Protein AF-A0A9E0RTV2-F1 (afdb_monomer)

pLDDT: mean 96.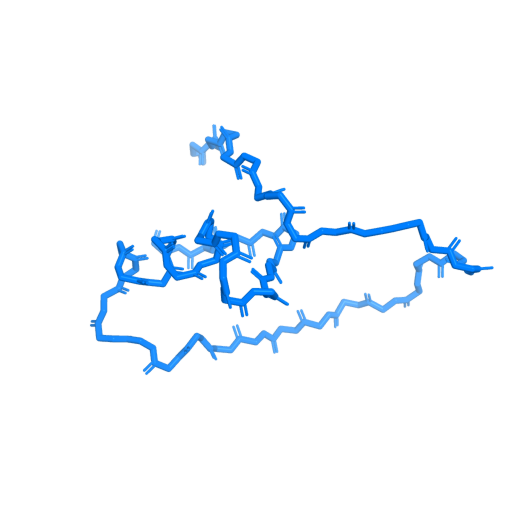53, std 3.31, range [75.5, 98.25]

Solvent-accessible surface area (backbone atoms only — not comparable to full-atom values): 3829 Å² total; per-residue (Å²): 137,88,84,82,92,76,87,45,77,44,76,80,87,76,95,66,84,90,89,77,88,84,88,81,81,84,87,52,98,42,64,65,60,39,50,52,49,28,46,37,72,91,58,67,34,57,72,98,74,85,88,124

Sequence (52 aa):
MKIEAVPSPSYNDRKFDVDMLVLHYTGMQTGQAALDRMCDPSAEVSAHYMVW

Mean predicted aligned error: 2.46 Å

Structure (mmCIF, N/CA/C/O backbone):
data_AF-A0A9E0RTV2-F1
#
_entry.id   AF-A0A9E0RTV2-F1
#
loop_
_atom_site.group_PDB
_atom_site.id
_atom_site.type_symbol
_atom_site.label_atom_id
_atom_site.label_alt_id
_atom_site.label_comp_id
_atom_site.label_asym_id
_atom_site.label_entity_id
_atom_site.label_seq_id
_atom_site.pdbx_PDB_ins_code
_atom_site.Cartn_x
_atom_site.Cartn_y
_atom_site.Cartn_z
_atom_site.occupancy
_atom_site.B_iso_or_equiv
_atom_site.auth_seq_id
_atom_site.auth_comp_id
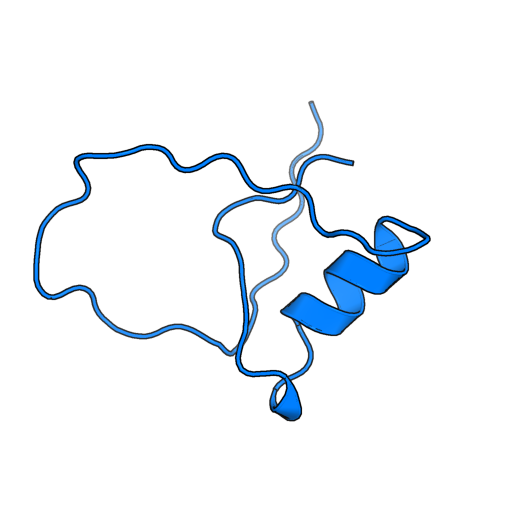_atom_site.auth_asym_id
_atom_site.auth_atom_id
_atom_site.pdbx_PDB_model_num
ATOM 1 N N . MET A 1 1 ? -11.668 15.425 -2.872 1.00 75.50 1 MET A N 1
ATOM 2 C CA . MET A 1 1 ? -10.857 14.244 -2.512 1.00 75.50 1 MET A CA 1
ATOM 3 C C . MET A 1 1 ? -9.557 14.755 -1.920 1.00 75.50 1 MET A C 1
ATOM 5 O O . MET A 1 1 ? -8.897 15.548 -2.578 1.00 75.50 1 MET A O 1
ATOM 9 N N . LYS A 1 2 ? -9.252 14.411 -0.667 1.00 91.12 2 LYS A N 1
ATOM 10 C CA . LYS A 1 2 ? -7.982 14.774 -0.026 1.00 91.12 2 LYS A CA 1
ATOM 11 C C . LYS A 1 2 ? -6.985 13.652 -0.313 1.00 91.12 2 LYS A C 1
ATOM 13 O O . LYS A 1 2 ? -7.359 12.490 -0.208 1.00 91.12 2 LYS A O 1
ATOM 18 N N . ILE A 1 3 ? -5.770 14.000 -0.718 1.00 94.44 3 ILE A N 1
ATOM 19 C CA . ILE A 1 3 ? -4.687 13.045 -0.965 1.00 94.44 3 ILE A CA 1
ATOM 20 C C . ILE A 1 3 ? -3.571 13.391 0.012 1.00 94.44 3 ILE A C 1
ATOM 22 O O . ILE A 1 3 ? -3.162 14.549 0.090 1.00 94.44 3 ILE A O 1
ATOM 26 N N . GLU A 1 4 ? -3.108 12.399 0.761 1.00 95.75 4 GLU A N 1
ATOM 27 C CA . GLU A 1 4 ? -2.000 12.531 1.701 1.00 95.75 4 GLU A CA 1
ATOM 28 C C . GLU A 1 4 ? -0.857 11.626 1.241 1.00 95.75 4 GLU A C 1
ATOM 30 O O . GLU A 1 4 ? -1.074 10.463 0.903 1.00 95.75 4 GLU A O 1
ATOM 35 N N . ALA A 1 5 ? 0.356 12.176 1.183 1.00 96.38 5 ALA A N 1
ATOM 36 C CA . ALA A 1 5 ? 1.543 11.420 0.813 1.00 96.38 5 ALA A CA 1
ATOM 37 C C . ALA A 1 5 ? 2.142 10.772 2.065 1.00 96.38 5 ALA A C 1
ATOM 39 O O . ALA A 1 5 ? 2.646 11.471 2.942 1.00 96.38 5 ALA A O 1
ATOM 40 N N . VAL A 1 6 ? 2.095 9.440 2.128 1.00 96.25 6 VAL A N 1
ATOM 41 C CA . VAL A 1 6 ? 2.632 8.649 3.243 1.00 96.25 6 VAL A CA 1
ATOM 42 C C . VAL A 1 6 ? 3.545 7.559 2.667 1.00 96.25 6 VAL A C 1
ATOM 44 O O . VAL A 1 6 ? 3.060 6.495 2.282 1.00 96.25 6 VAL A O 1
ATOM 47 N N . PRO A 1 7 ? 4.854 7.827 2.503 1.00 95.94 7 PRO A N 1
ATOM 48 C CA . PRO A 1 7 ? 5.760 6.880 1.866 1.00 95.94 7 PRO A CA 1
ATOM 49 C C . PRO A 1 7 ? 6.080 5.707 2.800 1.00 95.94 7 PRO A C 1
ATOM 51 O O . PRO A 1 7 ? 6.531 5.900 3.928 1.00 95.94 7 PRO A O 1
ATOM 54 N N . SER A 1 8 ? 5.877 4.485 2.309 1.00 97.81 8 SER A N 1
ATOM 55 C CA . SER A 1 8 ? 6.375 3.263 2.947 1.00 97.81 8 SER A CA 1
ATOM 56 C C . SER A 1 8 ? 7.834 3.014 2.546 1.00 97.81 8 SER A C 1
ATOM 58 O O . SER A 1 8 ? 8.194 3.297 1.402 1.00 97.81 8 SER A O 1
ATOM 60 N N . PRO A 1 9 ? 8.675 2.450 3.429 1.00 97.12 9 PRO A N 1
ATOM 61 C CA . PRO A 1 9 ? 10.006 1.978 3.050 1.00 97.12 9 PRO A CA 1
ATOM 62 C C . PRO A 1 9 ? 9.970 0.681 2.219 1.00 97.12 9 PRO A C 1
ATOM 64 O O . PRO A 1 9 ? 10.987 0.291 1.652 1.00 97.12 9 PRO A O 1
ATOM 67 N N . SER A 1 10 ? 8.828 -0.012 2.149 1.00 97.81 10 SER A N 1
ATOM 68 C CA . SER A 1 10 ? 8.708 -1.341 1.541 1.00 97.81 10 SER A CA 1
ATOM 69 C C . SER A 1 10 ? 8.362 -1.270 0.051 1.00 97.81 10 SER A C 1
ATOM 71 O O . SER A 1 10 ? 7.226 -1.528 -0.347 1.00 97.81 10 SER A O 1
ATOM 73 N N . TYR A 1 11 ? 9.339 -0.925 -0.789 1.00 97.19 11 TYR A N 1
ATOM 74 C CA . TYR A 1 11 ? 9.227 -0.991 -2.251 1.00 97.19 11 TYR A CA 1
ATOM 75 C C . TYR A 1 11 ? 10.586 -1.254 -2.916 1.00 97.19 11 TYR A C 1
ATOM 77 O O . TYR A 1 11 ? 11.640 -1.127 -2.299 1.00 97.19 11 TYR A O 1
ATOM 85 N N . ASN A 1 12 ? 10.557 -1.633 -4.192 1.00 96.56 12 ASN A N 1
ATOM 86 C CA . ASN A 1 12 ? 11.735 -1.828 -5.033 1.00 96.56 12 ASN A CA 1
ATOM 87 C C . ASN A 1 12 ? 11.414 -1.503 -6.502 1.00 96.56 12 ASN A C 1
ATOM 89 O O . ASN A 1 12 ? 10.274 -1.177 -6.847 1.00 96.56 12 ASN A O 1
ATOM 93 N N . ASP A 1 13 ? 12.430 -1.579 -7.360 1.00 97.31 13 ASP A N 1
ATOM 94 C CA . ASP A 1 13 ? 12.290 -1.274 -8.780 1.00 97.31 13 ASP A CA 1
ATOM 95 C C . ASP A 1 13 ? 11.524 -2.367 -9.535 1.00 97.31 13 ASP A C 1
ATOM 97 O O . ASP A 1 13 ? 11.737 -3.573 -9.358 1.00 97.31 13 ASP A O 1
ATOM 101 N N . ARG A 1 14 ? 10.643 -1.934 -10.441 1.00 96.94 14 ARG A N 1
ATOM 102 C CA . ARG A 1 14 ? 9.916 -2.837 -11.336 1.00 96.94 14 ARG A CA 1
ATOM 103 C C . ARG A 1 14 ? 10.821 -3.323 -12.463 1.00 96.94 14 ARG A C 1
ATOM 105 O O . ARG A 1 14 ? 11.615 -2.569 -13.013 1.00 96.94 14 ARG A O 1
ATOM 112 N N . LYS A 1 15 ? 10.633 -4.584 -12.861 1.00 98.06 15 LYS A N 1
ATOM 113 C CA . LYS A 1 15 ? 11.285 -5.168 -14.049 1.00 98.06 15 LYS A CA 1
ATOM 114 C C . LYS A 1 15 ? 10.527 -4.901 -15.355 1.00 98.06 15 LYS A C 1
ATOM 116 O O . LYS A 1 15 ? 11.120 -5.026 -16.419 1.00 98.06 15 LYS A O 1
ATOM 121 N N . PHE A 1 16 ? 9.236 -4.581 -15.264 1.00 97.94 16 PHE A N 1
ATOM 122 C CA . PHE A 1 16 ? 8.322 -4.403 -16.393 1.00 97.94 16 PHE A CA 1
ATOM 123 C C . PHE A 1 16 ? 7.366 -3.236 -16.133 1.00 97.94 16 PHE A C 1
ATOM 125 O O . PHE A 1 16 ? 7.169 -2.835 -14.979 1.00 97.94 16 PHE A O 1
ATOM 132 N N . ASP A 1 17 ? 6.751 -2.741 -17.202 1.00 98.25 17 ASP A N 1
ATOM 133 C CA . ASP A 1 17 ? 5.737 -1.693 -17.138 1.00 98.25 17 ASP A CA 1
ATOM 134 C C . ASP A 1 17 ? 4.467 -2.160 -16.409 1.00 98.25 17 ASP A C 1
ATOM 136 O O . ASP A 1 17 ? 4.199 -3.353 -16.257 1.00 98.25 17 ASP A O 1
ATOM 140 N N . VAL A 1 18 ? 3.682 -1.197 -15.922 1.00 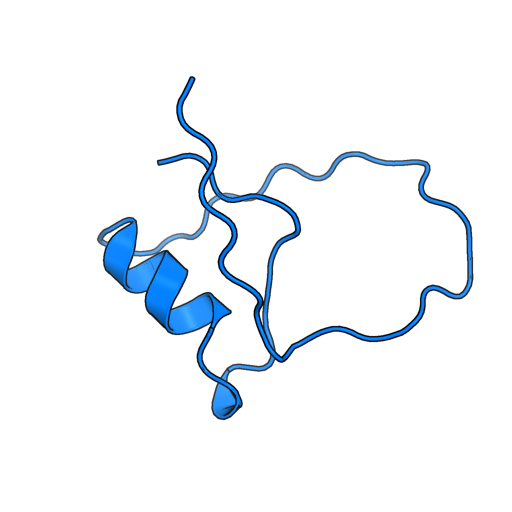97.69 18 VAL A N 1
ATOM 141 C CA . VAL A 1 18 ? 2.408 -1.463 -15.241 1.00 97.69 18 VAL A CA 1
ATOM 142 C C . VAL A 1 18 ? 1.300 -1.648 -16.276 1.00 97.69 18 VAL A C 1
ATOM 144 O O . VAL A 1 18 ? 1.034 -0.740 -17.056 1.00 97.69 18 VAL A O 1
ATOM 147 N N . ASP A 1 19 ? 0.608 -2.785 -16.232 1.00 98.19 19 ASP A N 1
ATOM 148 C CA . ASP A 1 19 ? -0.486 -3.143 -17.149 1.00 98.19 19 ASP A CA 1
ATOM 149 C C . ASP A 1 19 ? -1.788 -3.553 -16.433 1.00 98.19 19 ASP A C 1
ATOM 151 O O . ASP A 1 19 ? -2.810 -3.806 -17.074 1.00 98.19 19 ASP A O 1
ATOM 155 N N . MET A 1 20 ? -1.772 -3.596 -15.097 1.00 97.88 20 MET A N 1
ATOM 156 C CA . MET A 1 20 ? -2.867 -4.112 -14.283 1.00 97.88 20 MET A CA 1
ATOM 157 C C . MET A 1 20 ? -3.150 -3.225 -13.071 1.00 97.88 20 MET A C 1
ATOM 159 O O . MET A 1 20 ? -2.239 -2.753 -12.387 1.00 97.88 20 MET A O 1
ATOM 163 N N . LEU A 1 21 ? -4.440 -3.077 -12.758 1.00 98.12 21 LEU A N 1
ATOM 164 C CA . LEU A 1 21 ? -4.910 -2.571 -11.474 1.00 98.12 21 LEU A CA 1
ATOM 165 C C . LEU A 1 21 ? -5.346 -3.741 -10.587 1.00 98.12 21 LEU A C 1
ATOM 167 O O . LEU A 1 21 ? -6.218 -4.521 -10.967 1.00 98.12 21 LEU A O 1
ATOM 171 N N . VAL A 1 22 ? -4.772 -3.827 -9.389 1.00 97.94 22 VAL A N 1
ATOM 172 C CA . VAL A 1 22 ? -5.141 -4.821 -8.374 1.00 97.94 22 VAL A CA 1
ATOM 173 C C . VAL A 1 22 ? -5.884 -4.115 -7.247 1.00 97.94 22 VAL A C 1
ATOM 175 O O . VAL A 1 22 ? -5.358 -3.182 -6.643 1.00 97.94 22 VAL A O 1
ATOM 178 N N . LEU A 1 23 ? -7.105 -4.566 -6.959 1.00 98.00 23 LEU A N 1
ATOM 179 C CA . LEU A 1 23 ? -7.887 -4.103 -5.815 1.00 98.00 23 LEU A CA 1
ATOM 180 C C . LEU A 1 23 ? -7.757 -5.122 -4.687 1.00 98.00 23 LEU A C 1
ATOM 182 O O . LEU A 1 23 ? -8.056 -6.300 -4.878 1.00 98.00 23 LEU A O 1
ATOM 186 N N . HIS A 1 24 ? -7.316 -4.670 -3.517 1.00 97.44 24 HIS A N 1
ATOM 187 C CA . HIS A 1 24 ? -7.113 -5.530 -2.359 1.00 97.44 24 HIS A CA 1
ATOM 188 C C . HIS A 1 24 ? -7.799 -4.943 -1.125 1.00 97.44 24 HIS A C 1
ATOM 190 O O . HIS A 1 24 ? -7.750 -3.736 -0.891 1.00 97.44 24 HIS A O 1
ATOM 196 N N . TYR A 1 25 ? -8.426 -5.805 -0.328 1.00 96.62 25 TYR A N 1
ATOM 197 C CA . TYR A 1 25 ? -8.974 -5.445 0.976 1.00 96.62 25 TYR A CA 1
ATOM 198 C C . TYR A 1 25 ? -7.935 -5.741 2.057 1.00 96.62 25 TYR A C 1
ATOM 200 O O . TYR A 1 25 ? -7.359 -6.824 2.089 1.00 96.62 25 TYR A O 1
ATOM 208 N N . THR A 1 26 ? -7.685 -4.784 2.950 1.00 96.38 26 THR A N 1
ATOM 209 C CA . THR A 1 26 ? -6.606 -4.892 3.945 1.00 96.38 26 THR A CA 1
ATOM 210 C C . THR A 1 26 ? -6.864 -5.965 5.002 1.00 96.38 26 THR A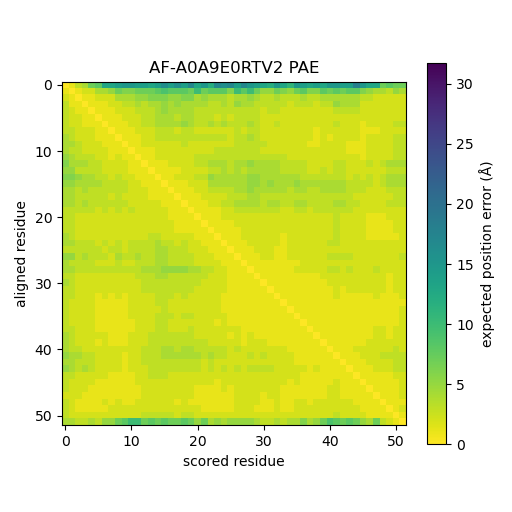 C 1
ATOM 212 O O . THR A 1 26 ? -5.910 -6.455 5.594 1.00 96.38 26 THR A O 1
ATOM 215 N N . GLY A 1 27 ? -8.127 -6.324 5.272 1.00 96.62 27 GLY A N 1
ATOM 216 C CA . GLY A 1 27 ? -8.477 -7.271 6.340 1.00 96.62 27 GLY A CA 1
ATOM 217 C C . GLY A 1 27 ? -8.225 -6.747 7.759 1.00 96.62 27 GLY A C 1
ATOM 218 O O . GLY A 1 27 ? -8.408 -7.487 8.722 1.00 96.62 27 GLY A O 1
ATOM 219 N N . MET A 1 28 ? -7.807 -5.486 7.902 1.00 97.44 28 MET A N 1
ATOM 220 C CA . MET A 1 28 ? -7.465 -4.876 9.186 1.00 97.44 28 MET A CA 1
ATOM 221 C C . MET A 1 28 ? -8.701 -4.272 9.854 1.00 97.44 28 MET A C 1
ATOM 223 O O . MET A 1 28 ? -9.630 -3.819 9.185 1.00 97.44 28 MET A O 1
ATOM 227 N N . GLN A 1 29 ? -8.692 -4.222 11.188 1.00 97.62 29 GLN A N 1
ATOM 228 C CA . GLN A 1 29 ? -9.830 -3.746 11.981 1.00 97.62 29 GLN A CA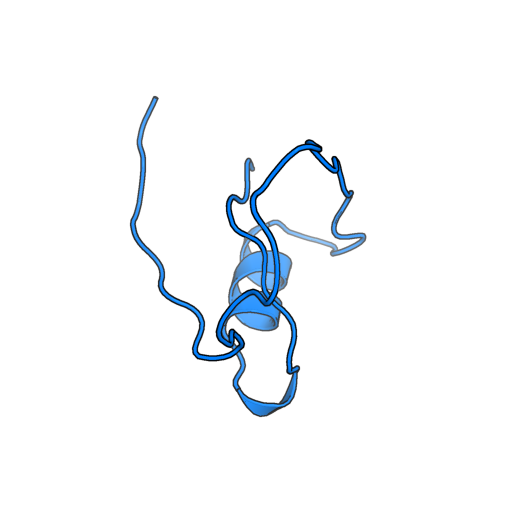 1
ATOM 229 C C . GLN A 1 29 ? -10.164 -2.264 11.742 1.00 97.62 29 GLN A C 1
ATOM 231 O O . GLN A 1 29 ? -11.328 -1.876 11.824 1.00 97.62 29 GLN A O 1
ATOM 236 N N . THR A 1 30 ? -9.158 -1.432 11.462 1.00 98.00 30 THR A N 1
ATOM 237 C CA . THR A 1 30 ? -9.320 -0.004 11.149 1.00 98.00 30 THR A CA 1
ATOM 238 C C . THR A 1 30 ? -8.377 0.398 10.018 1.00 98.00 30 THR A C 1
ATOM 240 O O . THR A 1 30 ? -7.359 -0.260 9.786 1.00 98.00 30 THR A O 1
ATOM 243 N N . GLY A 1 31 ? -8.680 1.500 9.323 1.00 96.62 31 GLY A N 1
ATOM 244 C CA . GLY A 1 31 ? -7.771 2.008 8.293 1.00 96.62 31 GLY A CA 1
ATOM 245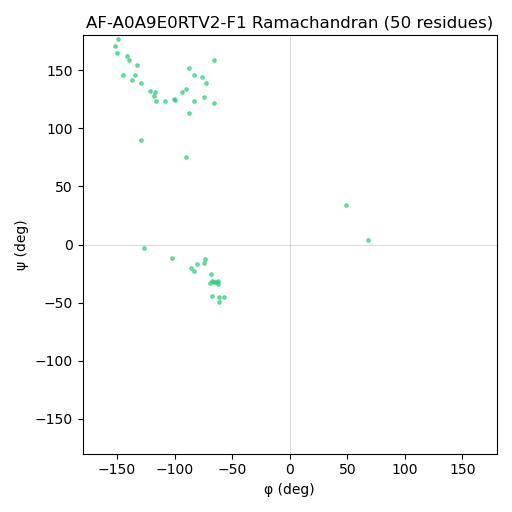 C C . GLY A 1 31 ? -6.459 2.546 8.871 1.00 96.62 31 GLY A C 1
ATOM 246 O O . GLY A 1 31 ? -5.420 2.327 8.263 1.00 96.62 31 GLY A O 1
ATOM 247 N N . GLN A 1 32 ? -6.455 3.106 10.088 1.00 97.19 32 GLN A N 1
ATOM 248 C CA . GLN A 1 32 ? -5.207 3.503 10.752 1.00 97.19 32 GLN A CA 1
ATOM 249 C C . GLN A 1 32 ? -4.300 2.290 10.991 1.00 97.19 32 GLN A C 1
ATOM 251 O O . GLN A 1 32 ? -3.128 2.331 10.640 1.00 97.19 32 GLN A O 1
ATOM 256 N N . ALA A 1 33 ? -4.853 1.178 11.489 1.00 98.06 33 ALA A N 1
ATOM 257 C CA . ALA A 1 33 ? -4.079 -0.045 11.692 1.00 98.06 33 ALA A CA 1
ATOM 258 C C . ALA A 1 33 ? -3.524 -0.608 10.370 1.00 98.06 33 ALA A C 1
ATOM 260 O O . ALA A 1 33 ? -2.427 -1.161 10.346 1.00 98.06 33 ALA A O 1
ATOM 261 N N . ALA A 1 34 ? -4.262 -0.459 9.263 1.00 97.81 34 ALA A N 1
ATOM 262 C CA . ALA A 1 34 ? -3.762 -0.818 7.939 1.00 97.81 34 ALA A CA 1
ATOM 263 C C . ALA A 1 34 ? -2.620 0.094 7.477 1.00 97.81 34 ALA A C 1
ATOM 265 O O . ALA A 1 34 ? -1.618 -0.411 6.973 1.00 97.81 34 ALA A O 1
ATOM 266 N N . LEU A 1 35 ? -2.757 1.410 7.664 1.00 97.31 35 LEU A N 1
ATOM 267 C CA . LEU A 1 35 ? -1.724 2.381 7.311 1.00 97.31 35 LEU A CA 1
ATOM 268 C C . LEU A 1 35 ? -0.439 2.125 8.102 1.00 97.31 35 LEU A C 1
ATOM 270 O O . LEU A 1 35 ? 0.622 1.987 7.499 1.00 97.31 35 LEU A O 1
ATOM 274 N N . ASP A 1 36 ? -0.549 1.967 9.422 1.00 97.44 36 ASP A N 1
ATOM 275 C CA . ASP A 1 36 ? 0.589 1.690 10.303 1.00 97.44 36 ASP A CA 1
ATOM 276 C C . ASP A 1 36 ? 1.319 0.413 9.859 1.00 97.44 36 ASP A C 1
ATOM 278 O O . ASP A 1 36 ? 2.541 0.407 9.709 1.00 97.44 36 ASP A O 1
ATOM 282 N N . ARG A 1 37 ? 0.570 -0.657 9.548 1.00 97.62 37 ARG A N 1
ATOM 283 C CA . ARG A 1 37 ? 1.132 -1.932 9.074 1.00 97.62 37 ARG A CA 1
ATOM 284 C C . ARG A 1 37 ? 1.812 -1.829 7.705 1.00 97.62 37 ARG A C 1
ATOM 286 O O . ARG A 1 37 ? 2.744 -2.589 7.464 1.00 97.62 37 ARG A O 1
ATOM 293 N N . MET A 1 38 ? 1.345 -0.954 6.812 1.00 97.62 38 MET A N 1
ATOM 294 C CA . MET A 1 38 ? 1.959 -0.723 5.494 1.00 97.62 38 MET A CA 1
ATOM 295 C C . MET A 1 38 ? 3.184 0.199 5.547 1.00 97.62 38 MET A C 1
ATOM 297 O O . MET A 1 38 ? 3.951 0.243 4.586 1.00 97.62 38 MET A O 1
ATOM 301 N N . CYS A 1 39 ? 3.374 0.948 6.633 1.00 97.19 39 CYS A N 1
ATOM 302 C CA . CYS A 1 39 ? 4.532 1.824 6.823 1.00 97.19 39 CYS A CA 1
ATOM 303 C C . CYS A 1 39 ? 5.593 1.237 7.767 1.00 97.19 39 CYS A C 1
ATOM 305 O O . CYS A 1 39 ? 6.706 1.760 7.819 1.00 97.19 39 CYS A O 1
ATOM 307 N N . ASP A 1 40 ? 5.277 0.161 8.490 1.00 98.00 40 ASP A N 1
ATOM 308 C CA . ASP A 1 40 ? 6.226 -0.564 9.334 1.00 98.00 40 ASP A CA 1
ATOM 309 C C . ASP A 1 40 ? 7.322 -1.245 8.473 1.00 98.00 40 ASP A C 1
ATOM 311 O O . ASP A 1 40 ? 7.012 -2.077 7.617 1.00 98.00 40 ASP A O 1
ATOM 315 N N . PRO A 1 41 ? 8.618 -0.938 8.681 1.00 96.62 41 PRO A N 1
ATOM 316 C CA . PRO A 1 41 ? 9.705 -1.554 7.919 1.00 96.62 41 PRO A CA 1
ATOM 317 C C . PRO A 1 41 ? 9.815 -3.074 8.098 1.00 96.62 41 PRO A C 1
ATOM 319 O O . PRO A 1 41 ? 10.232 -3.762 7.172 1.00 96.62 41 PRO A O 1
ATOM 322 N N . SER A 1 42 ? 9.454 -3.606 9.271 1.00 97.56 42 SER A N 1
ATOM 323 C CA . SER A 1 42 ? 9.544 -5.045 9.578 1.00 97.56 42 SER A CA 1
ATOM 324 C C . SER A 1 42 ? 8.455 -5.874 8.895 1.00 97.56 42 SER A C 1
ATOM 326 O O . SER A 1 42 ? 8.525 -7.099 8.813 1.00 97.56 42 SER A O 1
ATOM 328 N N . ALA A 1 43 ? 7.426 -5.183 8.422 1.00 97.25 43 ALA A N 1
ATOM 329 C CA . ALA A 1 43 ? 6.227 -5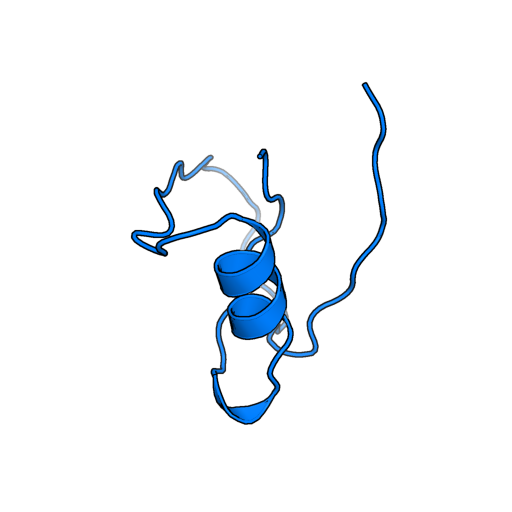.743 7.849 1.00 97.25 43 ALA A CA 1
ATOM 330 C C . ALA A 1 43 ? 6.381 -6.104 6.365 1.00 97.25 43 ALA A C 1
ATOM 332 O O . ALA A 1 43 ? 5.594 -6.924 5.888 1.00 97.25 43 ALA A O 1
ATOM 333 N N . GLU A 1 44 ? 7.347 -5.474 5.681 1.00 96.81 44 GLU A N 1
ATOM 334 C CA . GLU A 1 44 ? 7.739 -5.678 4.277 1.00 96.81 44 GLU A CA 1
ATOM 335 C C . GLU A 1 44 ? 6.571 -5.685 3.274 1.00 96.81 44 GLU A C 1
ATOM 337 O O . GLU A 1 44 ? 6.591 -6.380 2.258 1.00 96.81 44 GLU A O 1
ATOM 342 N N . VAL A 1 45 ? 5.535 -4.887 3.542 1.00 96.62 45 VAL A N 1
ATOM 343 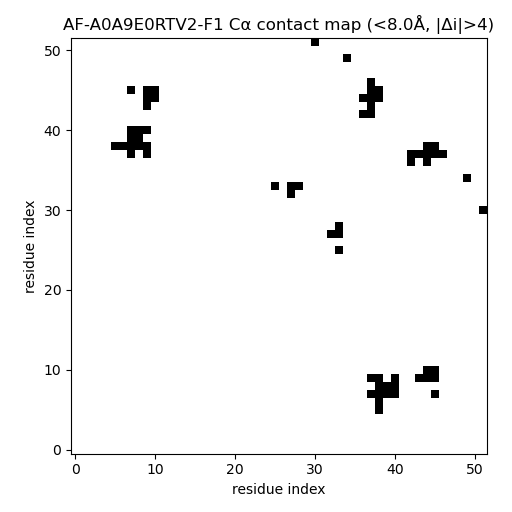C CA . VAL A 1 45 ? 4.361 -4.746 2.671 1.00 96.62 45 VAL A CA 1
ATOM 344 C C . VAL A 1 45 ? 3.995 -3.282 2.504 1.00 96.62 45 VAL A C 1
ATOM 346 O O . VAL A 1 45 ? 4.115 -2.488 3.430 1.00 96.62 45 VAL A O 1
ATOM 349 N N . SER A 1 46 ? 3.497 -2.932 1.326 1.00 98.06 46 SER A N 1
ATOM 350 C CA . SER A 1 46 ? 2.959 -1.609 1.024 1.00 98.06 46 SER A CA 1
ATOM 351 C C . SER A 1 46 ? 1.893 -1.710 -0.070 1.00 98.06 46 SER A C 1
ATOM 353 O O . SER A 1 46 ? 1.709 -2.759 -0.695 1.00 98.06 46 SER A O 1
ATOM 355 N N . ALA A 1 47 ? 1.178 -0.613 -0.309 1.00 97.88 47 ALA A N 1
ATOM 356 C CA . ALA A 1 47 ? 0.292 -0.449 -1.453 1.00 97.88 47 ALA A CA 1
ATOM 357 C C . ALA A 1 47 ? 0.555 0.909 -2.109 1.00 97.88 47 ALA A C 1
ATOM 359 O O . ALA A 1 47 ? 0.996 1.849 -1.452 1.00 97.88 47 ALA A O 1
ATOM 360 N N . HIS A 1 48 ? 0.251 1.027 -3.403 1.00 97.12 48 HIS A N 1
ATOM 361 C CA . HIS A 1 48 ? 0.420 2.295 -4.126 1.00 97.12 48 HIS A CA 1
ATOM 362 C C . HIS A 1 48 ? -0.591 3.348 -3.648 1.00 97.12 48 HIS A C 1
ATOM 364 O O . HIS A 1 48 ? -0.278 4.533 -3.610 1.00 97.12 48 HIS A O 1
ATOM 370 N N . TYR A 1 49 ? -1.791 2.903 -3.263 1.00 96.94 49 TYR A N 1
ATOM 371 C CA . TYR A 1 49 ? -2.849 3.742 -2.714 1.00 96.94 49 TYR A CA 1
ATOM 372 C C . TYR A 1 49 ? -3.624 2.978 -1.641 1.00 96.94 49 TYR A C 1
ATOM 374 O O . TYR A 1 49 ? -3.862 1.778 -1.777 1.00 96.94 49 TYR A O 1
ATOM 382 N N . MET A 1 50 ? -4.073 3.701 -0.616 1.00 96.62 50 MET A N 1
ATOM 383 C CA . MET A 1 50 ? -5.081 3.244 0.336 1.00 96.62 50 MET A CA 1
ATOM 384 C C . MET A 1 50 ? -6.255 4.215 0.293 1.00 96.62 50 MET A C 1
ATOM 386 O O . MET A 1 50 ? -6.064 5.429 0.340 1.00 96.62 50 MET A O 1
ATOM 390 N N . VAL A 1 51 ? -7.466 3.676 0.201 1.00 95.12 51 VAL A N 1
ATOM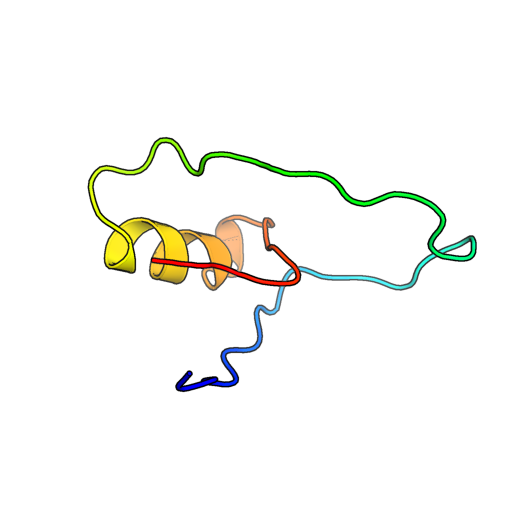 391 C CA . VAL A 1 51 ? -8.707 4.448 0.289 1.00 95.12 51 VAL A CA 1
ATOM 392 C C . VAL A 1 51 ? -9.437 3.965 1.530 1.00 95.12 51 VAL A C 1
ATOM 394 O O . VAL A 1 51 ? -9.678 2.765 1.662 1.00 95.12 51 VAL A O 1
ATOM 397 N N . TRP A 1 52 ? -9.737 4.886 2.440 1.00 89.81 52 TRP A N 1
ATOM 398 C CA . TRP A 1 52 ? -10.405 4.609 3.706 1.00 89.81 52 TRP A CA 1
ATOM 399 C C . TRP A 1 52 ? -11.193 5.820 4.191 1.00 89.81 52 TRP A C 1
ATOM 401 O O . TRP A 1 52 ? -10.880 6.944 3.729 1.00 89.81 52 TRP A O 1
#

Secondary structure (DSSP, 8-state):
--------S-----SS------------SSHHHHHHHHH-GGG----S----

Radius of gyration: 12.03 Å; Cα contacts (8 Å, |Δi|>4): 33; chains: 1; bounding box: 23×22×29 Å

Foldseek 3Di:
DDDDDDDAPQDDDDPDDDDDDDDDDQPDPDVVVSSCLQRDPVNNHHDPDDDD